Protein AF-A0A974A6P2-F1 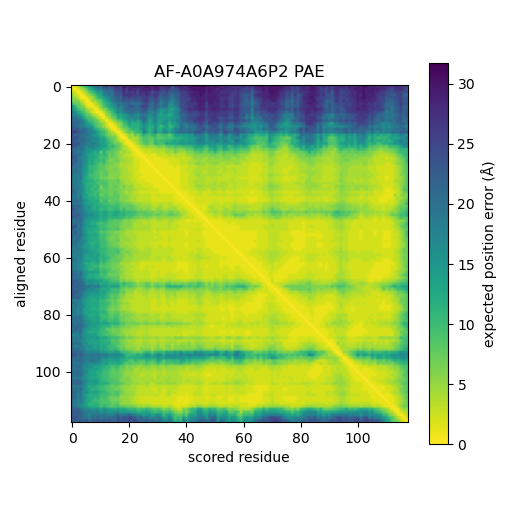(afdb_monomer)

Structure (mmCIF, N/CA/C/O backbone):
data_AF-A0A974A6P2-F1
#
_entry.id   AF-A0A974A6P2-F1
#
loop_
_atom_site.group_PDB
_atom_site.id
_atom_site.type_symbol
_atom_site.label_atom_id
_atom_site.label_alt_id
_atom_site.label_comp_id
_atom_site.label_asym_id
_atom_site.label_entity_id
_atom_site.label_seq_id
_atom_site.pdbx_PDB_ins_code
_atom_site.Cartn_x
_atom_site.Cartn_y
_atom_site.Cartn_z
_atom_site.occupancy
_atom_site.B_iso_or_equiv
_atom_site.auth_seq_id
_atom_site.auth_comp_id
_atom_site.auth_asym_id
_atom_site.auth_atom_id
_atom_site.pdbx_PDB_model_num
ATOM 1 N N . MET A 1 1 ? 6.371 -12.890 20.158 1.00 32.84 1 MET A N 1
ATOM 2 C CA . MET A 1 1 ? 7.369 -12.377 19.198 1.00 32.84 1 MET A CA 1
ATOM 3 C C . MET A 1 1 ? 7.516 -13.430 18.111 1.00 32.84 1 MET A C 1
ATOM 5 O O . MET A 1 1 ? 8.067 -14.483 18.394 1.00 32.84 1 MET A O 1
ATOM 9 N N . VAL A 1 2 ? 6.900 -13.234 16.942 1.00 32.28 2 VAL A N 1
ATOM 10 C CA . VAL A 1 2 ? 6.946 -14.220 15.846 1.00 32.28 2 VAL A CA 1
ATOM 11 C C . VAL A 1 2 ? 8.052 -13.781 14.894 1.00 32.28 2 VAL A C 1
ATOM 13 O O . VAL A 1 2 ? 8.004 -12.672 14.367 1.00 32.28 2 VAL A O 1
ATOM 16 N N . SER A 1 3 ? 9.091 -14.599 14.749 1.00 33.00 3 SER A N 1
ATOM 17 C CA . SER A 1 3 ? 10.210 -14.342 13.848 1.00 33.00 3 SER A CA 1
ATOM 18 C C . SER A 1 3 ? 9.758 -14.550 12.403 1.00 33.00 3 SER A C 1
ATOM 20 O O . SER A 1 3 ? 9.477 -15.667 11.974 1.00 33.00 3 SER A O 1
ATOM 22 N N . TYR A 1 4 ? 9.687 -13.465 11.634 1.00 40.84 4 TYR A N 1
ATOM 23 C CA . TYR A 1 4 ? 9.558 -13.553 10.184 1.00 40.84 4 TYR A CA 1
ATOM 24 C C . TYR A 1 4 ? 10.897 -14.045 9.615 1.00 40.84 4 TYR A C 1
ATOM 26 O O . TYR A 1 4 ? 11.882 -13.309 9.582 1.00 40.84 4 TYR A O 1
ATOM 34 N N . TYR A 1 5 ? 10.961 -15.318 9.227 1.00 38.31 5 TYR A N 1
ATOM 35 C CA . TYR A 1 5 ? 12.115 -15.891 8.537 1.00 38.31 5 TYR A CA 1
ATOM 36 C C . TYR A 1 5 ? 12.077 -15.454 7.066 1.00 38.31 5 TYR A C 1
ATOM 38 O O . TYR A 1 5 ? 11.331 -16.006 6.260 1.00 38.31 5 TYR A O 1
ATOM 46 N N . PHE A 1 6 ? 12.892 -14.464 6.700 1.00 47.59 6 PHE A N 1
ATOM 47 C CA . PHE A 1 6 ? 13.141 -14.124 5.300 1.00 47.59 6 PHE A CA 1
ATOM 48 C C . PHE A 1 6 ? 14.062 -15.190 4.687 1.00 47.59 6 PHE A C 1
ATOM 50 O O . PHE A 1 6 ? 15.265 -15.206 4.948 1.00 47.59 6 PHE A O 1
ATOM 57 N N . ARG A 1 7 ? 13.511 -16.113 3.889 1.00 41.84 7 ARG A N 1
ATOM 58 C CA . ARG A 1 7 ? 14.314 -16.948 2.984 1.00 41.84 7 ARG A CA 1
ATOM 59 C C . ARG A 1 7 ? 14.399 -16.231 1.636 1.00 41.84 7 ARG A C 1
ATOM 61 O O . A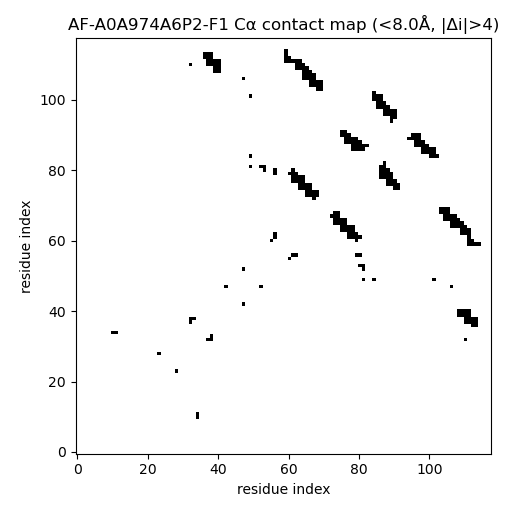RG A 1 7 ? 13.359 -16.088 0.996 1.00 41.84 7 ARG A O 1
ATOM 68 N N . PRO A 1 8 ? 15.585 -15.785 1.185 1.00 46.03 8 PRO A N 1
ATOM 69 C CA . PRO A 1 8 ? 15.739 -15.285 -0.172 1.00 46.03 8 PRO A CA 1
ATOM 70 C C . PRO A 1 8 ? 15.475 -16.443 -1.143 1.00 46.03 8 PRO A C 1
ATOM 72 O O . PRO A 1 8 ? 16.316 -17.319 -1.331 1.00 46.03 8 PRO A O 1
ATOM 75 N N . GLY A 1 9 ? 14.271 -16.481 -1.715 1.00 48.12 9 GLY A N 1
ATOM 76 C CA . GLY A 1 9 ? 14.006 -17.255 -2.924 1.00 48.12 9 GLY A CA 1
ATOM 77 C C . GLY A 1 9 ? 14.783 -16.664 -4.107 1.00 48.12 9 GLY A C 1
ATOM 78 O O . GLY A 1 9 ? 15.376 -15.588 -3.971 1.00 48.12 9 GLY A O 1
ATOM 79 N N . PRO A 1 10 ? 14.805 -17.329 -5.273 1.00 46.09 10 PRO A N 1
ATOM 80 C CA . PRO A 1 10 ? 15.412 -16.763 -6.468 1.00 46.09 10 PRO A CA 1
ATOM 81 C C . PRO A 1 10 ? 14.656 -15.483 -6.837 1.00 46.09 10 PRO A C 1
ATOM 83 O O . PRO A 1 10 ? 13.593 -15.531 -7.448 1.00 46.09 10 PRO A O 1
ATOM 86 N N . ARG A 1 11 ? 15.191 -14.323 -6.441 1.00 54.81 11 ARG A N 1
ATOM 87 C CA . ARG A 1 11 ? 14.772 -13.045 -7.011 1.00 54.81 11 ARG A CA 1
ATOM 88 C C . ARG A 1 11 ? 15.150 -13.139 -8.481 1.00 54.81 11 ARG A C 1
ATOM 90 O O . ARG A 1 11 ? 16.342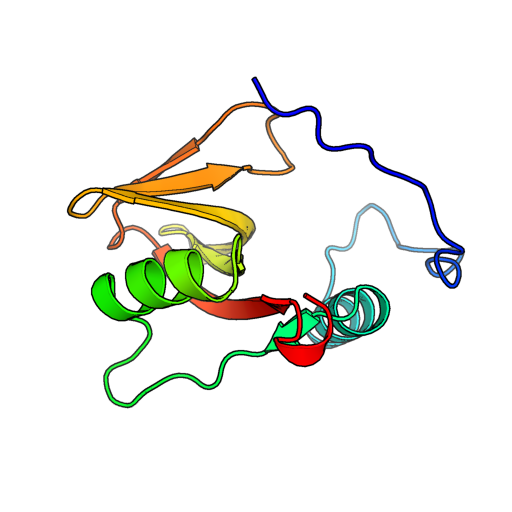 -13.164 -8.784 1.00 54.81 11 ARG A O 1
ATOM 97 N N . LEU A 1 12 ? 14.162 -13.281 -9.368 1.00 51.38 12 LEU A N 1
ATOM 98 C CA . LEU A 1 12 ? 14.358 -13.090 -10.806 1.00 51.38 12 LEU A CA 1
ATOM 99 C C . LEU A 1 12 ? 15.045 -11.731 -10.934 1.00 51.38 12 LEU A C 1
ATOM 101 O O . LEU A 1 12 ? 14.451 -10.719 -10.571 1.00 51.38 12 LEU A O 1
ATOM 105 N N . GLY A 1 13 ? 16.347 -11.762 -11.234 1.00 49.31 13 GLY A N 1
ATOM 106 C CA . GLY A 1 13 ? 17.280 -10.698 -10.877 1.00 49.31 13 GLY A CA 1
ATOM 107 C C . GLY A 1 13 ? 16.741 -9.321 -11.237 1.00 49.31 13 GLY A C 1
ATOM 108 O O . GLY A 1 13 ? 16.288 -9.107 -12.361 1.00 49.31 13 GLY A O 1
ATOM 109 N N . LEU A 1 14 ? 16.782 -8.393 -10.276 1.00 55.41 14 LEU A N 1
ATOM 110 C CA . LEU A 1 14 ? 16.518 -6.986 -10.558 1.00 55.41 14 LEU A CA 1
ATOM 111 C C . LEU A 1 14 ? 17.423 -6.561 -11.731 1.00 55.41 14 LEU A C 1
ATOM 113 O O . LEU A 1 14 ? 18.600 -6.937 -11.725 1.00 55.41 14 LEU A O 1
ATOM 117 N N . PRO A 1 15 ? 16.909 -5.822 -12.733 1.00 57.69 15 PRO A N 1
ATOM 118 C CA . PRO A 1 15 ? 17.706 -5.351 -13.860 1.00 57.69 15 PRO A CA 1
ATOM 119 C C . PRO A 1 15 ? 19.044 -4.752 -13.407 1.00 57.69 15 PRO A C 1
ATOM 121 O O . PRO A 1 15 ? 19.095 -3.980 -12.452 1.00 57.69 15 PRO A O 1
ATOM 124 N N . THR A 1 16 ? 20.129 -5.105 -14.101 1.00 57.56 16 THR A N 1
ATOM 125 C CA . THR A 1 16 ? 21.521 -4.818 -13.703 1.00 57.56 16 THR A CA 1
ATOM 126 C C . THR A 1 16 ? 21.850 -3.323 -13.583 1.00 57.56 16 THR A C 1
ATOM 128 O O . THR A 1 16 ? 22.860 -2.968 -12.984 1.00 57.56 16 THR A O 1
ATOM 131 N N . LEU A 1 17 ? 21.020 -2.436 -14.138 1.00 57.72 17 LEU A N 1
ATOM 132 C CA . LEU A 1 17 ? 21.241 -0.990 -14.155 1.00 57.72 17 LEU A CA 1
ATOM 133 C C . LEU A 1 17 ? 19.931 -0.240 -13.893 1.00 57.72 17 LEU A C 1
ATOM 135 O O . LEU A 1 17 ? 19.272 0.237 -14.813 1.00 57.72 17 LEU A O 1
ATOM 139 N N . TRP A 1 18 ? 19.577 -0.099 -12.618 1.00 63.25 18 TRP A N 1
ATOM 140 C CA . TRP A 1 18 ? 18.712 0.999 -12.193 1.00 63.25 18 TRP A CA 1
ATOM 141 C C . TRP A 1 18 ? 19.567 2.263 -12.103 1.00 63.25 18 TRP A C 1
ATOM 143 O O . TRP A 1 18 ? 20.642 2.252 -11.499 1.00 63.25 18 TRP A O 1
ATOM 153 N N . ARG A 1 19 ? 19.126 3.361 -12.722 1.00 64.31 19 ARG A N 1
ATOM 154 C CA . ARG A 1 19 ? 19.772 4.664 -12.520 1.00 64.31 19 ARG A CA 1
ATOM 155 C C . ARG A 1 19 ? 19.448 5.115 -11.100 1.00 64.31 19 ARG A C 1
ATOM 157 O O . ARG A 1 19 ? 18.311 5.479 -10.847 1.00 64.31 19 ARG A O 1
ATOM 164 N N . ALA A 1 20 ? 20.431 5.098 -10.202 1.00 66.31 20 ALA A N 1
ATOM 165 C CA . ALA A 1 20 ? 20.238 5.443 -8.789 1.00 66.31 20 ALA A CA 1
ATOM 166 C C . ALA A 1 20 ? 19.586 6.825 -8.576 1.00 66.31 20 ALA A C 1
ATOM 168 O O . ALA A 1 20 ? 18.836 7.006 -7.623 1.00 66.31 20 ALA A O 1
ATOM 169 N N . ASP A 1 21 ? 19.823 7.765 -9.497 1.00 72.31 21 ASP A N 1
ATOM 170 C CA . ASP A 1 21 ? 19.307 9.139 -9.420 1.00 72.31 21 ASP A CA 1
ATOM 171 C C . ASP A 1 21 ? 17.950 9.337 -10.117 1.00 72.31 21 ASP A C 1
ATOM 173 O O . ASP A 1 21 ? 17.402 10.438 -10.111 1.00 72.31 21 ASP A O 1
ATOM 177 N N . ALA A 1 22 ? 17.413 8.300 -10.764 1.00 70.00 22 ALA A N 1
ATOM 178 C CA . ALA A 1 22 ? 16.087 8.331 -11.363 1.00 70.00 22 ALA A CA 1
ATOM 179 C C . ALA A 1 22 ? 15.177 7.413 -10.545 1.00 70.00 22 ALA A C 1
ATOM 181 O O . ALA A 1 22 ? 15.403 6.206 -10.480 1.00 70.00 22 ALA A O 1
ATOM 182 N N . GLY A 1 23 ? 14.154 7.989 -9.909 1.00 74.19 23 GLY A N 1
ATOM 183 C CA . GLY A 1 23 ? 13.116 7.200 -9.249 1.00 74.19 23 GLY A CA 1
ATOM 184 C C . GLY A 1 23 ? 12.470 6.193 -10.208 1.00 74.19 23 GLY A C 1
ATOM 185 O O . GLY A 1 23 ? 12.618 6.280 -11.428 1.00 74.19 23 GLY A O 1
ATOM 186 N N . LEU A 1 24 ? 11.735 5.233 -9.652 1.00 80.62 24 LEU A N 1
ATOM 187 C CA . LEU A 1 24 ? 10.979 4.280 -10.459 1.00 80.62 24 LEU A CA 1
ATOM 188 C C . LEU A 1 24 ? 9.798 4.992 -11.121 1.00 80.62 24 LEU A C 1
ATOM 190 O O . LEU A 1 24 ? 9.010 5.654 -10.442 1.00 80.62 24 LEU A O 1
ATOM 194 N N . ASP A 1 25 ? 9.657 4.836 -12.435 1.00 84.00 25 ASP A N 1
ATOM 195 C CA . ASP A 1 25 ? 8.397 5.164 -13.092 1.00 84.00 25 ASP A CA 1
ATOM 196 C C . ASP A 1 25 ? 7.305 4.141 -12.730 1.00 84.00 25 ASP A C 1
ATOM 198 O O . ASP A 1 25 ? 7.551 3.107 -12.096 1.00 84.00 25 ASP A O 1
ATOM 202 N N . ARG A 1 26 ? 6.066 4.451 -13.122 1.00 83.44 26 ARG A N 1
ATOM 203 C CA . ARG A 1 26 ? 4.898 3.620 -12.820 1.00 83.44 26 ARG A CA 1
ATOM 204 C C . ARG A 1 26 ? 5.023 2.209 -13.407 1.00 83.44 26 ARG A C 1
ATOM 206 O O . ARG A 1 26 ? 4.671 1.250 -12.726 1.00 83.44 26 ARG A O 1
ATOM 213 N N . ASP A 1 27 ? 5.523 2.065 -14.630 1.00 85.69 27 ASP A N 1
ATOM 214 C CA . ASP A 1 27 ? 5.601 0.765 -15.307 1.00 85.69 27 ASP A CA 1
ATOM 215 C C . ASP A 1 27 ? 6.650 -0.134 -14.644 1.00 85.69 27 ASP A C 1
ATOM 217 O O . ASP A 1 27 ? 6.410 -1.316 -14.390 1.00 85.69 27 ASP A O 1
ATOM 221 N N . CYS A 1 28 ? 7.789 0.449 -14.276 1.00 83.38 28 CYS A N 1
ATOM 222 C CA . CYS A 1 28 ? 8.847 -0.206 -13.525 1.00 83.38 28 CYS A CA 1
ATOM 223 C C . CYS A 1 28 ? 8.384 -0.608 -12.117 1.00 83.38 28 CYS A C 1
ATOM 225 O O . CYS A 1 28 ? 8.724 -1.696 -11.648 1.00 83.38 28 CYS A O 1
ATOM 227 N N . PHE A 1 29 ? 7.587 0.235 -11.453 1.00 85.50 29 PHE A N 1
ATOM 228 C CA . PHE A 1 29 ? 6.981 -0.086 -10.160 1.00 85.50 29 PHE A CA 1
ATOM 229 C C . PHE A 1 29 ? 6.016 -1.279 -10.260 1.00 85.50 29 PHE A C 1
ATOM 231 O O . PHE A 1 29 ? 6.123 -2.218 -9.469 1.00 85.50 29 PHE A O 1
ATOM 238 N N . HIS A 1 30 ? 5.143 -1.304 -11.274 1.00 87.06 30 HIS A N 1
ATOM 239 C CA . HIS A 1 30 ? 4.251 -2.444 -11.536 1.00 87.06 30 HIS A CA 1
ATOM 240 C C . HIS A 1 30 ? 5.018 -3.720 -11.866 1.00 87.06 30 HIS A C 1
ATOM 242 O O . HIS A 1 30 ? 4.687 -4.794 -11.362 1.00 87.06 30 HIS A O 1
ATOM 248 N N . TYR A 1 31 ? 6.067 -3.612 -12.679 1.00 84.81 31 TYR A N 1
ATOM 249 C CA . TYR A 1 31 ? 6.920 -4.743 -13.020 1.00 84.81 31 TYR A CA 1
ATOM 250 C C . TYR A 1 31 ? 7.587 -5.339 -11.773 1.00 84.81 31 TYR A C 1
ATOM 252 O O . TYR A 1 31 ? 7.490 -6.547 -11.550 1.00 84.81 31 TYR A O 1
ATOM 260 N N . LEU A 1 32 ? 8.172 -4.501 -10.908 1.00 84.88 32 LEU A N 1
ATOM 261 C CA . LEU A 1 32 ? 8.748 -4.921 -9.627 1.00 84.88 32 LEU A CA 1
ATOM 262 C C . LEU A 1 32 ? 7.706 -5.628 -8.751 1.00 84.88 32 LEU A C 1
ATOM 264 O O . LEU A 1 32 ? 7.955 -6.720 -8.242 1.00 84.88 32 LEU A O 1
ATOM 268 N N . ALA A 1 33 ? 6.528 -5.025 -8.604 1.00 87.25 33 ALA A N 1
ATOM 269 C CA . ALA A 1 33 ? 5.446 -5.592 -7.817 1.00 87.25 33 ALA A CA 1
ATOM 270 C C . ALA A 1 33 ? 5.008 -6.969 -8.342 1.00 87.25 33 ALA A C 1
ATOM 272 O O . ALA A 1 33 ? 4.805 -7.888 -7.551 1.00 87.25 33 ALA A O 1
ATOM 273 N N . SER A 1 34 ? 4.943 -7.144 -9.666 1.00 85.75 34 SER A N 1
ATOM 274 C CA . SER A 1 34 ? 4.596 -8.425 -10.288 1.00 85.75 34 SER A CA 1
ATOM 275 C C . SER A 1 34 ? 5.639 -9.520 -10.031 1.00 85.75 34 SER A C 1
ATOM 277 O O . SER A 1 34 ? 5.264 -10.658 -9.747 1.00 85.75 34 SER A O 1
ATOM 279 N N . ILE A 1 35 ? 6.937 -9.182 -10.043 1.00 83.75 35 ILE A N 1
ATOM 280 C CA . ILE A 1 35 ? 8.024 -10.113 -9.688 1.00 83.75 35 ILE A CA 1
ATOM 281 C C . ILE A 1 35 ? 7.884 -10.557 -8.230 1.00 83.75 35 ILE A C 1
ATOM 283 O O . ILE A 1 35 ? 8.098 -11.724 -7.907 1.00 83.75 35 ILE A O 1
ATOM 287 N N . GLU A 1 36 ? 7.481 -9.637 -7.356 1.00 82.19 36 GLU A N 1
ATOM 288 C CA . GLU A 1 36 ? 7.212 -9.917 -5.947 1.00 82.19 36 GLU A CA 1
ATOM 289 C C . GLU A 1 36 ? 5.836 -10.575 -5.721 1.00 82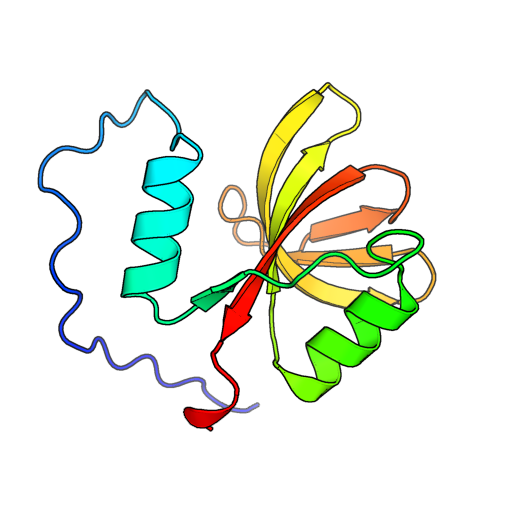.19 36 GLU A C 1
ATOM 291 O O . GLU A 1 36 ? 5.439 -10.789 -4.576 1.00 82.19 36 GLU A O 1
ATOM 296 N N . GLY A 1 37 ? 5.090 -10.933 -6.773 1.00 86.62 37 GLY A N 1
ATOM 297 C CA . GLY A 1 37 ? 3.779 -11.584 -6.664 1.00 86.62 37 GLY A CA 1
ATOM 298 C C . GLY A 1 37 ? 2.712 -10.710 -5.996 1.00 86.62 37 GLY A C 1
ATOM 299 O O . GLY A 1 37 ? 1.819 -11.225 -5.315 1.00 86.62 37 GLY A O 1
ATOM 300 N N . LEU A 1 38 ? 2.844 -9.390 -6.118 1.00 90.25 38 LEU A N 1
ATOM 301 C CA . LEU A 1 38 ? 1.862 -8.427 -5.645 1.00 90.25 38 LEU A CA 1
ATOM 302 C C . LEU A 1 38 ? 0.843 -8.122 -6.744 1.00 90.25 38 LEU A C 1
ATOM 304 O O . LEU A 1 38 ? 1.166 -8.008 -7.924 1.00 90.25 38 LEU A O 1
ATOM 308 N N . GLU A 1 39 ? -0.399 -7.942 -6.323 1.00 91.75 39 GLU A N 1
ATOM 309 C CA . GLU A 1 39 ? -1.533 -7.595 -7.160 1.00 91.75 39 GLU A CA 1
ATOM 310 C C . GLU A 1 39 ? -2.012 -6.196 -6.826 1.00 91.75 39 GLU A C 1
ATOM 312 O O . GLU A 1 39 ? -2.177 -5.840 -5.655 1.00 91.75 39 GLU A O 1
ATOM 317 N N . ARG A 1 40 ? -2.307 -5.421 -7.865 1.00 93.12 40 ARG A N 1
ATOM 318 C CA . ARG A 1 40 ? -2.938 -4.116 -7.716 1.00 93.12 40 ARG A CA 1
ATOM 319 C C . ARG A 1 40 ? -4.378 -4.272 -7.222 1.00 93.12 40 ARG A C 1
ATOM 321 O O . ARG A 1 40 ? -5.168 -5.015 -7.802 1.00 93.12 40 ARG A O 1
ATOM 328 N N . LEU A 1 41 ? -4.740 -3.518 -6.190 1.00 93.06 41 LEU A N 1
ATOM 329 C CA . LEU A 1 41 ? -6.119 -3.381 -5.743 1.00 93.06 41 LEU A CA 1
ATOM 330 C C . LEU A 1 41 ? -6.899 -2.492 -6.709 1.00 93.06 41 LEU A C 1
ATOM 332 O O . LEU A 1 41 ? -6.474 -1.389 -7.058 1.00 93.06 41 LEU A O 1
ATOM 336 N N . VAL A 1 42 ? -8.076 -2.967 -7.105 1.00 91.44 42 VAL A N 1
ATOM 337 C CA . VAL A 1 42 ? -9.043 -2.153 -7.838 1.00 91.44 42 VAL A CA 1
ATOM 338 C C . VAL A 1 42 ? -9.629 -1.134 -6.870 1.00 91.44 42 VAL A C 1
ATOM 340 O O . VAL A 1 42 ? -10.092 -1.496 -5.787 1.00 91.44 42 VAL A O 1
ATOM 343 N N . GLN A 1 43 ? -9.602 0.138 -7.259 1.00 89.62 43 GLN A N 1
ATOM 344 C CA . GLN A 1 43 ? -10.172 1.201 -6.446 1.00 89.62 43 GLN A CA 1
ATOM 345 C C . GLN A 1 43 ? -11.697 1.024 -6.359 1.00 89.62 43 GLN A C 1
ATOM 347 O O . GLN A 1 43 ? -12.357 0.951 -7.401 1.00 89.62 43 GLN A O 1
ATOM 352 N N . PRO A 1 44 ? -12.272 0.927 -5.148 1.00 89.38 44 PRO A N 1
ATOM 353 C CA . PRO A 1 44 ? -13.710 0.787 -4.990 1.00 89.38 44 PRO A CA 1
ATOM 354 C C . PRO A 1 44 ? -14.424 2.111 -5.290 1.00 89.38 44 PRO A C 1
ATOM 356 O O . PRO A 1 44 ? -13.829 3.192 -5.292 1.00 89.38 44 PRO A O 1
ATOM 359 N N . TYR A 1 45 ? -15.734 2.025 -5.521 1.00 85.56 45 TYR A N 1
ATOM 360 C CA . TYR A 1 45 ? -16.581 3.206 -5.664 1.00 85.56 45 TYR A CA 1
ATOM 361 C C . TYR A 1 45 ? -16.524 4.045 -4.377 1.00 85.56 45 TYR A C 1
ATOM 363 O O . TYR A 1 45 ? -16.829 3.541 -3.299 1.00 85.56 45 TYR A O 1
ATOM 371 N N . GLY A 1 46 ? -16.108 5.310 -4.490 1.00 85.00 46 GLY A N 1
ATOM 372 C CA . GLY A 1 46 ? -15.850 6.191 -3.342 1.00 85.00 46 GLY A CA 1
ATOM 373 C C . GLY A 1 46 ? -14.382 6.274 -2.905 1.00 85.00 46 GLY A C 1
ATOM 374 O O . GLY A 1 46 ? -14.079 7.003 -1.964 1.00 85.00 46 GLY A O 1
ATOM 375 N N . GLY A 1 47 ? -13.469 5.588 -3.601 1.00 90.06 47 GLY A N 1
ATOM 376 C CA . GLY A 1 47 ? -12.032 5.655 -3.335 1.00 90.06 47 GLY A CA 1
ATOM 377 C C . GLY A 1 47 ? -11.576 4.728 -2.209 1.00 90.06 47 GLY A C 1
ATOM 378 O O . GLY A 1 47 ? -12.363 4.014 -1.590 1.00 90.06 47 GLY A O 1
ATOM 379 N N . PHE A 1 48 ? -10.272 4.715 -1.943 1.00 94.31 48 PHE A N 1
ATOM 380 C CA . PHE A 1 48 ? -9.701 3.904 -0.870 1.00 94.31 48 PHE A CA 1
ATOM 381 C C . PHE A 1 48 ? -10.021 4.520 0.492 1.00 94.31 48 PHE A C 1
ATOM 383 O O . PHE A 1 48 ? -9.323 5.413 0.954 1.00 94.31 48 PHE A O 1
ATOM 390 N N . THR A 1 49 ? -11.090 4.053 1.133 1.00 94.75 49 THR A N 1
ATOM 391 C CA . THR A 1 49 ? -11.486 4.519 2.466 1.00 94.75 49 THR A CA 1
ATOM 392 C C . THR A 1 49 ? -10.651 3.863 3.565 1.00 94.75 49 THR A C 1
ATOM 394 O O . THR A 1 49 ? -10.068 2.795 3.379 1.00 94.75 49 THR A O 1
ATOM 397 N N . ARG A 1 50 ? -10.640 4.463 4.758 1.00 94.81 50 ARG A N 1
ATOM 398 C CA . ARG A 1 50 ? -9.989 3.879 5.945 1.00 94.81 50 ARG A CA 1
ATOM 399 C C . ARG A 1 50 ? -10.494 2.475 6.265 1.00 94.81 50 ARG A C 1
ATOM 401 O O . ARG A 1 50 ? -9.689 1.594 6.542 1.00 94.81 50 ARG A O 1
ATOM 408 N N . ASP A 1 51 ? -11.805 2.265 6.178 1.00 93.94 51 ASP A N 1
ATOM 409 C CA . ASP A 1 51 ? -12.418 0.964 6.455 1.00 93.94 51 ASP A CA 1
ATOM 410 C C . ASP A 1 51 ? -11.984 -0.078 5.419 1.00 93.94 51 ASP A C 1
ATOM 412 O O . ASP A 1 51 ? -11.644 -1.204 5.779 1.00 93.94 51 ASP A O 1
ATOM 416 N N . PHE A 1 52 ? -11.889 0.319 4.144 1.00 94.69 52 PHE A N 1
ATOM 417 C CA . PHE A 1 52 ? -11.355 -0.538 3.087 1.00 94.69 52 PHE A CA 1
ATOM 418 C C . PHE A 1 52 ? -9.892 -0.919 3.350 1.00 94.69 52 PHE A C 1
ATOM 420 O O . PHE A 1 52 ? -9.518 -2.083 3.196 1.00 94.69 52 PHE A O 1
ATOM 427 N N . LEU A 1 53 ? -9.059 0.040 3.765 1.00 95.56 53 LEU A N 1
ATOM 428 C CA . LEU A 1 53 ? -7.661 -0.221 4.112 1.00 95.56 53 LEU A CA 1
ATOM 429 C C . LEU A 1 53 ? -7.548 -1.160 5.314 1.00 95.56 53 LEU A C 1
ATOM 431 O O . LEU A 1 53 ? -6.787 -2.122 5.259 1.00 95.56 53 LEU A O 1
ATOM 435 N N . ALA A 1 54 ? -8.321 -0.916 6.373 1.00 95.31 54 ALA A N 1
ATOM 436 C CA . ALA A 1 54 ? -8.332 -1.754 7.567 1.00 95.31 54 ALA A CA 1
ATOM 437 C C . ALA A 1 54 ? -8.755 -3.193 7.235 1.00 95.31 54 ALA A C 1
ATOM 439 O O . ALA A 1 54 ? -8.071 -4.144 7.616 1.00 95.31 54 ALA A O 1
ATOM 440 N N . GLU A 1 55 ? -9.832 -3.367 6.466 1.00 94.25 55 GLU A N 1
ATOM 441 C CA . GLU A 1 55 ? -10.281 -4.687 6.023 1.00 94.25 55 GLU A CA 1
ATOM 442 C C . GLU A 1 55 ? -9.237 -5.376 5.133 1.00 94.25 55 GLU A C 1
ATOM 444 O O . GLU A 1 55 ? -8.970 -6.571 5.287 1.00 94.25 55 GLU A O 1
ATOM 449 N N . THR A 1 56 ? -8.606 -4.626 4.231 1.00 94.06 56 THR A N 1
ATOM 450 C CA . THR A 1 56 ? -7.553 -5.150 3.358 1.00 94.06 56 THR A CA 1
ATOM 451 C C . THR A 1 56 ? -6.347 -5.615 4.167 1.00 94.06 56 THR A C 1
ATOM 453 O O . THR A 1 56 ? -5.883 -6.732 3.949 1.00 94.06 56 THR A O 1
ATOM 456 N N . LEU A 1 57 ? -5.877 -4.820 5.132 1.00 93.75 57 LEU A N 1
ATOM 457 C CA . LEU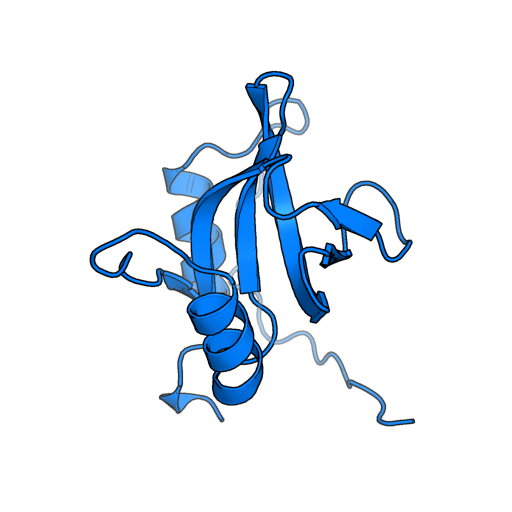 A 1 57 ? -4.760 -5.182 6.009 1.00 93.75 57 LEU A CA 1
ATOM 458 C C . LEU A 1 57 ? -5.064 -6.444 6.821 1.00 93.75 57 LEU A C 1
ATOM 460 O O . LEU A 1 57 ? -4.212 -7.322 6.938 1.00 93.75 57 LEU A O 1
ATOM 464 N N . LEU A 1 58 ? -6.294 -6.572 7.328 1.00 92.56 58 LEU A N 1
ATOM 465 C CA . LEU A 1 58 ? -6.732 -7.754 8.073 1.00 92.56 58 LEU A CA 1
ATOM 466 C C . LEU A 1 58 ? -6.781 -9.015 7.202 1.00 92.56 58 LEU A C 1
ATOM 468 O O . LEU A 1 58 ? -6.440 -10.099 7.669 1.00 92.56 58 LEU A O 1
ATOM 472 N N . ARG A 1 59 ? -7.231 -8.894 5.948 1.00 90.94 59 ARG A N 1
ATOM 473 C CA . ARG A 1 59 ? -7.463 -10.049 5.064 1.00 90.94 59 ARG A CA 1
ATOM 474 C C . ARG A 1 59 ? -6.265 -10.429 4.200 1.00 90.94 59 ARG A C 1
ATOM 476 O O . ARG A 1 59 ? -6.154 -11.593 3.826 1.00 90.94 59 ARG A O 1
ATOM 483 N N . ARG A 1 60 ? -5.441 -9.459 3.802 1.00 90.62 60 ARG A N 1
ATOM 484 C CA . ARG A 1 60 ? -4.369 -9.626 2.802 1.00 90.62 60 ARG A CA 1
ATOM 485 C C . ARG A 1 60 ? -2.987 -9.213 3.320 1.00 90.62 60 ARG A C 1
ATOM 487 O O . ARG A 1 60 ? -2.004 -9.420 2.615 1.00 90.62 60 ARG A O 1
ATOM 494 N N . GLY A 1 61 ? -2.898 -8.701 4.549 1.00 91.44 61 GLY A N 1
ATOM 495 C CA . GLY A 1 61 ? -1.641 -8.280 5.162 1.00 91.44 61 GLY A CA 1
ATOM 496 C C . GLY A 1 61 ? -1.172 -6.897 4.691 1.00 91.44 61 GLY A C 1
ATOM 497 O O . GLY A 1 61 ? -1.977 -6.123 4.172 1.00 91.44 61 GLY A O 1
ATOM 498 N N . PRO A 1 62 ? 0.117 -6.564 4.894 1.00 93.94 62 PRO A N 1
ATOM 499 C CA . PRO A 1 62 ? 0.678 -5.255 4.559 1.00 93.94 62 PRO A CA 1
ATOM 500 C C . PRO A 1 62 ? 0.468 -4.857 3.094 1.00 93.94 62 PRO A C 1
ATOM 502 O O . PRO A 1 62 ? 0.519 -5.697 2.195 1.00 93.94 62 PRO A O 1
ATOM 505 N N . ILE A 1 63 ? 0.278 -3.558 2.861 1.00 95.50 63 ILE A N 1
ATOM 506 C CA . ILE A 1 63 ? -0.020 -2.991 1.542 1.00 95.50 63 ILE A CA 1
ATOM 507 C C . ILE A 1 63 ? 1.183 -2.169 1.073 1.00 95.50 63 ILE A C 1
ATOM 509 O O . ILE A 1 63 ? 1.638 -1.276 1.784 1.00 95.50 63 ILE A O 1
ATOM 513 N N . TRP A 1 64 ? 1.679 -2.423 -0.135 1.00 94.69 64 TRP A N 1
ATOM 514 C CA . TRP A 1 64 ? 2.554 -1.483 -0.836 1.00 94.69 64 TRP A CA 1
ATOM 515 C C . TRP A 1 64 ? 1.716 -0.337 -1.380 1.00 94.69 64 TRP A C 1
ATOM 517 O O . TRP A 1 64 ? 0.880 -0.540 -2.258 1.00 94.69 64 TRP A O 1
ATOM 527 N N . ALA A 1 65 ? 1.921 0.852 -0.831 1.00 94.25 65 ALA A N 1
ATOM 528 C CA . ALA A 1 65 ? 1.153 2.035 -1.163 1.00 94.25 65 ALA A CA 1
ATOM 529 C C . ALA A 1 65 ? 2.043 3.033 -1.901 1.00 94.25 65 ALA A C 1
ATOM 531 O O . ALA A 1 65 ? 2.992 3.566 -1.326 1.00 94.25 65 ALA A O 1
ATOM 532 N N . ALA A 1 66 ? 1.717 3.293 -3.165 1.00 93.69 66 ALA A N 1
ATOM 533 C CA . ALA A 1 66 ? 2.166 4.489 -3.857 1.00 93.69 66 ALA A CA 1
ATOM 534 C C . ALA A 1 66 ? 1.243 5.642 -3.460 1.00 93.69 66 ALA A C 1
ATOM 536 O O . ALA A 1 66 ? 0.016 5.531 -3.567 1.00 93.69 66 ALA A O 1
ATOM 537 N N . VAL A 1 67 ? 1.836 6.725 -2.970 1.00 92.81 67 VAL A N 1
ATOM 538 C CA . VAL A 1 67 ? 1.118 7.866 -2.408 1.00 92.81 67 VAL A CA 1
ATOM 539 C C . VAL A 1 67 ? 1.679 9.190 -2.905 1.00 92.81 67 VAL A C 1
ATOM 541 O O . VAL A 1 67 ? 2.857 9.304 -3.258 1.00 92.81 67 VAL A O 1
ATOM 544 N N . THR A 1 68 ? 0.833 10.213 -2.858 1.00 92.69 68 THR A N 1
ATOM 545 C CA . THR A 1 68 ? 1.236 11.615 -2.982 1.00 92.69 68 THR A CA 1
ATOM 546 C C . THR A 1 68 ? 1.115 12.282 -1.629 1.00 92.69 68 THR A C 1
ATOM 548 O O . THR A 1 68 ? 0.047 12.261 -1.030 1.00 92.69 68 THR A O 1
ATOM 551 N N . LEU A 1 69 ? 2.198 12.875 -1.142 1.00 88.94 69 LEU A N 1
ATOM 552 C CA . LEU A 1 69 ? 2.188 13.658 0.093 1.00 88.94 69 LEU A CA 1
ATOM 553 C C . LEU A 1 69 ? 1.646 15.071 -0.173 1.00 88.94 69 LEU A C 1
ATOM 555 O O . LEU A 1 69 ? 1.703 15.542 -1.308 1.00 88.94 69 LEU A O 1
ATOM 559 N N . ALA A 1 70 ? 1.213 15.792 0.867 1.00 82.69 70 ALA A N 1
ATOM 560 C CA . ALA A 1 70 ? 0.651 17.150 0.762 1.00 82.69 70 ALA A CA 1
ATOM 561 C C . ALA A 1 70 ? 1.492 18.169 -0.052 1.00 82.69 70 ALA A C 1
ATOM 563 O O . ALA A 1 70 ? 0.951 19.126 -0.598 1.00 82.69 70 ALA A O 1
ATOM 564 N N . ALA A 1 71 ? 2.810 17.965 -0.182 1.00 83.31 71 ALA A N 1
ATOM 565 C CA . ALA A 1 71 ? 3.703 18.792 -1.005 1.00 83.31 71 ALA A CA 1
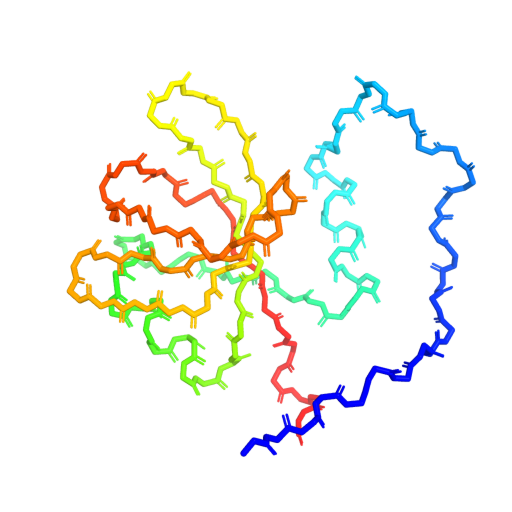ATOM 566 C C . ALA A 1 71 ? 3.780 18.373 -2.494 1.00 83.31 71 ALA A C 1
ATOM 568 O O . ALA A 1 71 ? 4.629 18.871 -3.232 1.00 83.31 71 ALA A O 1
ATOM 569 N N . GLY A 1 72 ? 2.954 17.420 -2.937 1.00 86.81 72 GLY A N 1
ATOM 570 C CA . GLY A 1 72 ? 2.989 16.839 -4.285 1.00 86.81 72 GLY A CA 1
ATOM 571 C C . GLY A 1 72 ? 4.103 15.807 -4.503 1.00 86.81 72 GLY A C 1
ATOM 572 O O . GLY A 1 72 ? 4.243 15.269 -5.602 1.00 86.81 72 GLY A O 1
ATOM 573 N N . ALA A 1 73 ? 4.903 15.516 -3.474 1.00 87.44 73 ALA A N 1
ATOM 574 C CA . ALA A 1 73 ? 5.970 14.527 -3.550 1.00 87.44 73 ALA A CA 1
ATOM 575 C C . ALA A 1 73 ? 5.385 13.113 -3.667 1.00 87.44 73 ALA A C 1
ATOM 577 O O . ALA A 1 73 ? 4.563 12.702 -2.844 1.00 87.44 73 ALA A O 1
ATOM 578 N N . LYS A 1 74 ? 5.829 12.369 -4.683 1.00 89.75 74 LYS A N 1
ATOM 579 C CA . LYS A 1 74 ? 5.482 10.957 -4.865 1.00 89.75 74 LYS A CA 1
ATOM 580 C C . LYS A 1 74 ? 6.363 10.089 -3.977 1.00 89.75 74 LYS A C 1
ATOM 582 O O . LYS A 1 74 ? 7.577 10.285 -3.921 1.00 89.75 74 LYS A O 1
ATOM 587 N N . HIS A 1 75 ? 5.753 9.124 -3.306 1.00 90.44 75 HIS A N 1
ATOM 588 C CA . HIS A 1 75 ? 6.441 8.242 -2.377 1.00 90.44 75 HIS A CA 1
ATOM 589 C C . HIS A 1 75 ? 5.832 6.837 -2.404 1.00 90.44 75 HIS A C 1
ATOM 591 O O . HIS A 1 75 ? 4.660 6.666 -2.733 1.00 90.44 75 HIS A O 1
ATOM 597 N N . VAL A 1 76 ? 6.630 5.825 -2.064 1.00 90.56 76 VAL A N 1
ATOM 598 C CA . VAL A 1 76 ? 6.161 4.445 -1.914 1.00 90.56 76 VAL A CA 1
ATOM 599 C C . VAL A 1 76 ? 6.555 3.957 -0.531 1.00 90.56 76 VAL A C 1
ATOM 601 O O . VAL A 1 76 ? 7.740 3.894 -0.214 1.00 90.56 76 VAL A O 1
ATOM 604 N N . ALA A 1 77 ? 5.561 3.574 0.263 1.00 92.00 77 ALA A N 1
ATOM 605 C CA . ALA A 1 77 ? 5.750 3.050 1.610 1.00 92.00 77 ALA A CA 1
ATOM 606 C C . ALA A 1 77 ? 4.925 1.779 1.826 1.00 92.00 77 ALA A C 1
ATOM 608 O O . ALA A 1 77 ? 4.011 1.457 1.061 1.00 92.00 77 ALA A O 1
ATOM 609 N N . VAL A 1 78 ? 5.238 1.043 2.892 1.00 93.25 78 VAL A N 1
ATOM 610 C CA . VAL A 1 78 ? 4.461 -0.137 3.284 1.00 93.25 78 VAL A CA 1
ATOM 611 C C . VAL A 1 78 ? 3.461 0.256 4.360 1.00 93.25 78 VAL A C 1
ATOM 613 O O . VAL A 1 78 ? 3.854 0.510 5.494 1.00 93.25 78 VAL A O 1
ATOM 616 N N . LEU A 1 79 ? 2.170 0.276 4.038 1.00 94.81 79 LEU A N 1
ATOM 617 C CA . LEU A 1 79 ? 1.110 0.457 5.025 1.00 94.81 79 LEU A CA 1
ATOM 618 C C . LEU A 1 79 ? 0.949 -0.833 5.838 1.00 94.81 79 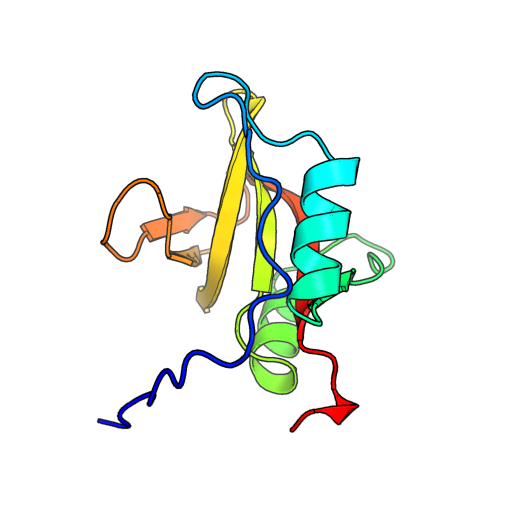LEU A C 1
ATOM 620 O O . LEU A 1 79 ? 0.815 -1.928 5.286 1.00 94.81 79 LEU A O 1
ATOM 624 N N . THR A 1 80 ? 0.953 -0.696 7.160 1.00 95.19 80 THR A N 1
ATOM 625 C CA . THR A 1 80 ? 0.924 -1.819 8.112 1.00 95.19 80 THR A CA 1
ATOM 626 C C . THR A 1 80 ? -0.225 -1.739 9.110 1.00 95.19 80 THR A C 1
ATOM 628 O O . THR A 1 80 ? -0.531 -2.738 9.759 1.00 95.19 80 THR A O 1
ATOM 631 N N . GLY A 1 81 ? -0.892 -0.590 9.229 1.00 94.75 81 GLY A N 1
ATOM 632 C CA . GLY A 1 81 ? -1.985 -0.416 10.178 1.00 94.75 81 GLY A CA 1
ATOM 633 C C . GLY A 1 81 ? -2.811 0.837 9.927 1.00 94.75 81 GLY A C 1
ATOM 634 O O . GLY A 1 81 ? -2.352 1.784 9.295 1.00 94.75 81 GLY A O 1
ATOM 635 N N . VAL A 1 82 ? -4.020 0.841 10.482 1.00 96.19 82 VAL A N 1
ATOM 636 C CA . VAL A 1 82 ? -4.921 1.998 10.542 1.00 96.19 82 VAL A CA 1
ATOM 637 C C . VAL A 1 82 ? -5.450 2.104 11.970 1.00 96.19 82 VAL A C 1
ATOM 639 O O . VAL A 1 82 ? -5.888 1.102 12.534 1.00 96.19 82 VAL A O 1
ATOM 642 N N . SER A 1 83 ? -5.416 3.301 12.551 1.00 95.25 83 SER A N 1
ATOM 643 C CA . SER A 1 83 ? -5.966 3.604 13.874 1.00 95.25 83 SER A CA 1
ATOM 644 C C . SER A 1 83 ? -6.681 4.952 13.839 1.00 95.25 83 SER A C 1
ATOM 646 O O . SER A 1 83 ? -6.053 6.003 13.744 1.00 95.25 83 SER A O 1
ATOM 648 N N . GLY A 1 84 ? -8.015 4.948 13.880 1.00 94.06 84 GLY A N 1
ATOM 649 C CA . GLY A 1 84 ? -8.784 6.180 13.695 1.00 94.06 84 GLY A CA 1
ATOM 650 C C . GLY A 1 84 ? -8.512 6.789 12.317 1.00 94.06 84 GLY A C 1
ATOM 651 O O . GLY A 1 84 ? -8.775 6.143 11.306 1.00 94.06 84 GLY A O 1
ATOM 652 N N . TYR A 1 85 ? -8.040 8.035 12.262 1.00 95.19 85 TYR A N 1
ATOM 653 C CA . TYR A 1 85 ? -7.587 8.686 11.020 1.00 95.19 85 TYR A CA 1
ATOM 654 C C . TYR A 1 85 ? -6.079 8.543 10.790 1.00 95.19 85 TYR A C 1
ATOM 656 O O . TYR A 1 85 ? -5.579 8.992 9.773 1.00 95.19 85 TYR A O 1
ATOM 664 N N . THR A 1 86 ? -5.355 7.878 11.685 1.00 96.31 86 THR A N 1
ATOM 665 C CA . THR A 1 86 ? -3.914 7.679 11.561 1.00 96.31 86 THR A CA 1
ATOM 666 C C . THR A 1 86 ? -3.617 6.416 10.765 1.00 96.31 86 THR A C 1
ATOM 668 O O . THR A 1 86 ? -4.131 5.333 11.055 1.00 96.31 86 THR A O 1
ATOM 671 N N . LEU A 1 87 ? -2.753 6.550 9.771 1.00 95.38 87 LEU A N 1
ATOM 672 C CA . LEU A 1 87 ? -2.186 5.449 9.013 1.00 95.38 87 LEU A CA 1
ATOM 673 C C . LEU A 1 87 ? -0.765 5.160 9.513 1.00 95.38 87 LEU A C 1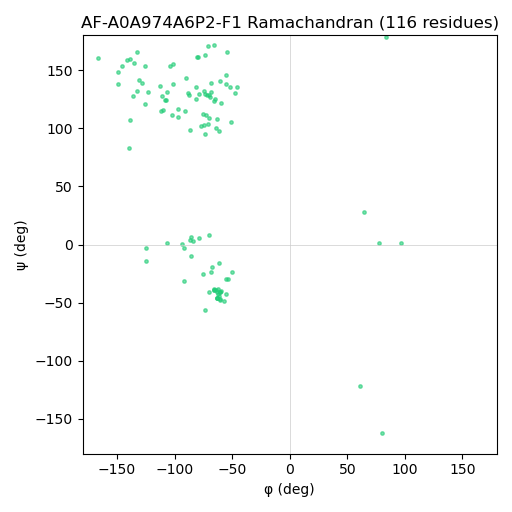
ATOM 675 O O . LEU A 1 87 ? 0.010 6.081 9.764 1.00 95.38 87 LEU A O 1
ATOM 679 N N . HIS A 1 88 ? -0.418 3.880 9.647 1.00 94.69 88 HIS A N 1
ATOM 680 C CA . HIS A 1 88 ? 0.900 3.437 10.106 1.00 94.69 88 HIS A CA 1
ATOM 681 C C . HIS A 1 88 ? 1.694 2.824 8.958 1.00 94.69 88 HIS A C 1
ATOM 683 O O . HIS A 1 88 ? 1.257 1.837 8.358 1.00 94.69 88 HIS A O 1
ATOM 689 N N . PHE A 1 89 ? 2.888 3.349 8.701 1.00 92.25 89 PHE A N 1
ATOM 690 C CA . PHE A 1 89 ? 3.729 2.945 7.581 1.00 92.25 89 PHE A CA 1
ATOM 691 C C . PHE A 1 89 ? 5.134 2.536 8.020 1.00 92.25 89 PHE A C 1
ATOM 693 O O . PHE A 1 89 ? 5.657 3.028 9.018 1.00 92.25 89 PHE A O 1
ATOM 700 N N . ASN A 1 90 ? 5.759 1.674 7.223 1.00 90.25 90 ASN A N 1
ATOM 701 C CA . ASN A 1 90 ? 7.209 1.532 7.179 1.00 90.25 90 ASN A CA 1
ATOM 702 C C . ASN A 1 90 ? 7.703 2.252 5.922 1.00 90.25 90 ASN A C 1
ATOM 704 O O . ASN A 1 90 ? 7.415 1.816 4.800 1.00 90.25 90 ASN A O 1
ATOM 708 N N . ASP A 1 91 ? 8.407 3.359 6.121 1.00 86.69 91 ASP A N 1
ATOM 709 C CA . ASP A 1 91 ? 9.008 4.157 5.057 1.00 86.69 91 ASP A CA 1
ATOM 710 C C . ASP A 1 91 ? 10.411 3.596 4.746 1.00 86.69 91 ASP A C 1
ATOM 712 O O . ASP A 1 91 ? 11.205 3.391 5.656 1.00 86.69 91 ASP A O 1
ATOM 716 N N . PRO A 1 92 ? 10.767 3.292 3.489 1.00 82.94 92 PRO A N 1
ATOM 717 C CA . PRO A 1 92 ? 12.114 2.816 3.170 1.00 82.94 92 PRO A CA 1
ATOM 718 C C . PRO A 1 92 ? 13.218 3.876 3.357 1.00 82.94 92 PRO A C 1
ATOM 720 O O . PRO A 1 92 ? 14.389 3.512 3.451 1.00 82.94 92 PRO A O 1
ATOM 723 N N . SER A 1 93 ? 12.880 5.168 3.391 1.00 81.19 93 SER A N 1
ATOM 724 C CA . SER A 1 93 ? 13.828 6.272 3.585 1.00 81.19 93 SER A CA 1
ATOM 725 C C . SER A 1 93 ? 14.303 6.410 5.032 1.00 81.19 93 SER A C 1
ATOM 727 O O . SER A 1 93 ? 15.413 6.892 5.268 1.00 81.19 93 SER A O 1
ATOM 729 N N . THR A 1 94 ? 13.503 5.948 5.999 1.00 76.12 94 THR A N 1
ATOM 730 C CA . THR A 1 94 ? 13.841 5.973 7.424 1.00 76.12 94 THR A CA 1
ATOM 731 C C . THR A 1 94 ? 13.461 4.640 8.076 1.00 76.12 94 THR A C 1
ATOM 733 O O . THR A 1 94 ? 12.328 4.202 7.956 1.00 76.12 94 THR A O 1
ATOM 736 N N . PRO A 1 95 ? 14.364 3.954 8.797 1.00 67.12 95 PRO A N 1
ATOM 737 C CA . PRO A 1 95 ? 14.108 2.600 9.308 1.00 67.12 95 PRO A CA 1
ATOM 738 C C . PRO A 1 95 ? 13.072 2.528 10.449 1.00 67.12 95 PRO A C 1
ATOM 740 O O . PRO A 1 95 ? 12.914 1.477 11.072 1.00 67.12 95 PRO A O 1
ATOM 743 N N . GLU A 1 96 ? 12.388 3.628 10.753 1.00 74.81 96 GLU A N 1
ATOM 744 C CA . GLU A 1 96 ? 11.441 3.742 11.853 1.00 74.81 96 GLU A CA 1
ATOM 745 C C . GLU A 1 96 ? 9.995 3.654 11.355 1.00 74.81 96 GLU A C 1
ATOM 747 O O . GLU A 1 96 ? 9.672 3.942 10.202 1.00 74.81 96 GLU A O 1
ATOM 752 N N . ARG A 1 97 ? 9.100 3.241 12.254 1.00 77.12 97 ARG A N 1
ATOM 753 C CA . ARG A 1 97 ? 7.659 3.295 12.006 1.00 77.12 97 ARG A CA 1
ATOM 754 C C . ARG A 1 97 ? 7.245 4.760 11.881 1.00 77.12 97 ARG A C 1
ATOM 756 O O . ARG A 1 97 ? 7.449 5.529 12.816 1.00 77.12 97 ARG A O 1
ATOM 763 N N . ALA A 1 98 ? 6.600 5.099 10.774 1.00 86.88 98 ALA A N 1
ATOM 764 C CA . ALA A 1 98 ? 6.034 6.416 10.534 1.00 86.88 98 ALA A CA 1
ATOM 765 C C . ALA A 1 98 ? 4.510 6.401 10.711 1.00 86.88 98 ALA A C 1
ATOM 767 O O . ALA A 1 98 ? 3.839 5.378 10.526 1.00 86.88 98 ALA A O 1
ATOM 768 N N . GLU A 1 99 ? 3.964 7.560 11.063 1.00 93.00 99 GLU A N 1
ATOM 769 C CA . GLU A 1 99 ? 2.530 7.796 11.190 1.00 93.00 99 GLU A CA 1
ATOM 770 C C . GLU A 1 99 ? 2.167 9.067 10.429 1.00 93.00 99 GLU A C 1
ATOM 772 O O . GLU A 1 99 ? 2.928 10.033 10.428 1.00 93.00 99 GLU A O 1
ATOM 777 N N . ILE A 1 100 ? 1.015 9.058 9.770 1.00 91.56 100 ILE A N 1
ATOM 778 C CA . ILE A 1 100 ? 0.504 10.207 9.019 1.00 91.56 100 ILE A CA 1
ATOM 779 C C . ILE A 1 100 ? -1.020 10.188 9.061 1.00 91.56 100 ILE A C 1
ATOM 781 O O . ILE A 1 100 ? -1.634 9.117 9.157 1.00 91.56 100 ILE A O 1
ATOM 785 N N . ASP A 1 101 ? -1.633 11.367 9.035 1.00 94.62 101 ASP A N 1
ATOM 786 C CA . ASP A 1 101 ? -3.081 11.462 8.933 1.00 94.62 101 ASP A CA 1
ATOM 787 C C . ASP A 1 101 ? -3.538 10.989 7.547 1.00 94.62 101 ASP A C 1
ATOM 789 O O . ASP A 1 101 ? -2.914 11.268 6.523 1.00 94.62 101 ASP A O 1
ATOM 793 N N . PHE A 1 102 ? -4.639 10.247 7.509 1.00 93.00 102 PHE A N 1
ATOM 794 C CA . PHE A 1 102 ? -5.245 9.725 6.291 1.00 93.00 102 PHE A CA 1
ATOM 795 C C . PHE A 1 102 ? -5.550 10.831 5.271 1.00 93.00 102 PHE A C 1
ATOM 797 O O . PHE A 1 102 ? -5.528 10.562 4.073 1.00 93.00 102 PHE A O 1
ATOM 804 N N . PHE A 1 103 ? -5.832 12.053 5.727 1.00 92.06 103 PHE A N 1
ATOM 805 C CA . PHE A 1 103 ? -6.130 13.188 4.855 1.00 92.06 103 PHE A CA 1
ATOM 806 C C . PHE A 1 103 ? -4.889 13.949 4.366 1.00 92.06 103 PHE A C 1
ATOM 808 O O . PHE A 1 103 ? -5.015 14.769 3.459 1.00 92.06 103 PHE A O 1
ATOM 815 N N . ASP A 1 104 ? -3.704 13.667 4.913 1.00 92.38 104 ASP A N 1
ATOM 816 C CA . ASP A 1 104 ? -2.449 14.339 4.541 1.00 92.38 104 ASP A CA 1
ATOM 817 C C . ASP A 1 104 ? -1.739 13.679 3.342 1.00 92.38 104 ASP A C 1
ATOM 819 O O . ASP A 1 104 ? -0.638 14.084 2.945 1.00 92.38 104 ASP A O 1
ATOM 823 N N . LEU A 1 105 ? -2.362 12.656 2.747 1.00 92.38 105 LEU A N 1
ATOM 824 C CA . LEU A 1 105 ? -1.873 11.980 1.553 1.00 92.38 105 LEU A CA 1
ATOM 825 C C . LEU A 1 105 ? -3.000 11.598 0.593 1.00 92.38 105 LEU A C 1
ATOM 827 O O . LEU A 1 105 ? -4.154 11.417 0.976 1.00 92.38 105 LEU A O 1
ATOM 831 N N . GLU A 1 106 ? -2.631 11.402 -0.666 1.00 93.50 106 GLU A N 1
ATOM 832 C CA . GLU A 1 106 ? -3.480 10.787 -1.680 1.00 93.50 106 GLU A CA 1
ATOM 833 C C . GLU A 1 106 ? -2.978 9.372 -1.972 1.00 93.50 106 GLU A C 1
ATOM 835 O O . GLU A 1 106 ? -1.788 9.152 -2.206 1.00 93.50 106 GLU A O 1
ATOM 840 N N . LEU A 1 107 ? -3.889 8.399 -1.965 1.00 94.06 107 LEU A N 1
ATOM 841 C CA . LEU A 1 107 ? -3.588 6.999 -2.269 1.00 94.06 107 LEU A CA 1
ATOM 842 C C . LEU A 1 107 ? -3.681 6.787 -3.786 1.00 94.06 107 LEU A C 1
ATOM 844 O O . LEU A 1 107 ? -4.779 6.613 -4.319 1.00 94.06 107 LEU A O 1
ATOM 848 N N . ASP A 1 108 ? -2.536 6.795 -4.470 1.00 92.88 108 ASP A N 1
ATOM 849 C CA . ASP A 1 108 ? -2.463 6.638 -5.926 1.00 92.88 108 ASP A CA 1
ATOM 850 C C . ASP A 1 108 ? -2.749 5.185 -6.335 1.00 92.88 108 ASP A C 1
ATOM 852 O O . ASP A 1 108 ? -3.636 4.897 -7.144 1.00 92.88 108 ASP A O 1
ATOM 856 N N . GLU A 1 109 ? -1.977 4.247 -5.781 1.00 94.19 109 GLU A N 1
ATOM 857 C CA . GLU A 1 109 ? -2.050 2.826 -6.116 1.00 94.19 109 GLU A CA 1
ATOM 858 C C . GLU A 1 109 ? -1.686 1.962 -4.910 1.00 94.19 109 GLU A C 1
ATOM 860 O O . GLU A 1 109 ? -0.733 2.244 -4.187 1.00 94.19 109 GLU A O 1
ATOM 865 N N . LEU A 1 110 ? -2.439 0.880 -4.712 1.00 95.31 110 LEU A N 1
ATOM 866 C CA . LEU A 1 110 ? -2.255 -0.048 -3.601 1.00 95.31 110 LEU A CA 1
ATOM 867 C C . LEU A 1 110 ? -2.025 -1.453 -4.138 1.00 95.31 110 LEU A C 1
ATOM 869 O O . LEU A 1 110 ? -2.790 -1.917 -4.986 1.00 95.31 110 LEU A O 1
ATOM 873 N N . LEU A 1 111 ? -0.998 -2.131 -3.637 1.00 95.00 111 LEU A N 1
ATOM 874 C CA . LEU A 1 111 ? -0.622 -3.475 -4.055 1.00 95.00 111 LEU A CA 1
ATOM 875 C C . LEU A 1 111 ? -0.478 -4.397 -2.848 1.00 95.00 111 LEU A C 1
ATOM 877 O O . LEU A 1 111 ? 0.045 -4.010 -1.806 1.00 95.00 111 LEU A O 1
ATOM 881 N N . VAL A 1 112 ? -0.954 -5.629 -2.986 1.00 94.12 112 VAL A N 1
ATOM 882 C CA . VAL A 1 112 ? -1.019 -6.622 -1.903 1.00 94.12 112 VAL A CA 1
ATOM 883 C C . VAL A 1 112 ? -0.625 -7.994 -2.409 1.00 94.12 112 VAL A C 1
ATOM 885 O O . VAL A 1 112 ? -0.716 -8.262 -3.602 1.00 94.12 112 VAL A O 1
ATOM 888 N N . LYS A 1 113 ? -0.229 -8.900 -1.516 1.00 87.69 113 LYS A N 1
ATOM 889 C CA . LYS A 1 113 ? 0.020 -10.291 -1.909 1.00 87.69 113 LYS A CA 1
ATOM 890 C C . LYS A 1 113 ? -1.247 -10.942 -2.470 1.00 87.69 113 LYS A C 1
ATOM 892 O O . LYS A 1 113 ? -2.354 -10.741 -1.954 1.00 87.69 113 LYS A O 1
ATOM 897 N N . ASN A 1 114 ? -1.064 -11.747 -3.518 1.00 74.50 114 ASN A N 1
ATOM 898 C CA . ASN A 1 114 ? -2.125 -12.600 -4.038 1.00 74.50 114 ASN A CA 1
ATOM 899 C C . ASN A 1 114 ? -2.665 -13.499 -2.904 1.00 74.50 114 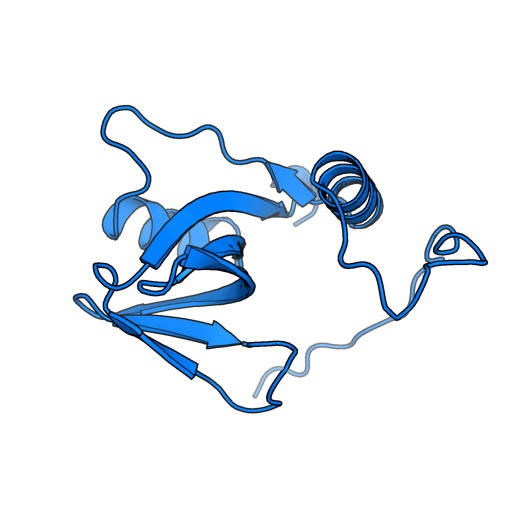ASN A C 1
ATOM 901 O O . ASN A 1 114 ? -1.915 -14.006 -2.070 1.00 74.50 114 ASN A O 1
ATOM 905 N N . ARG A 1 115 ? -3.994 -13.642 -2.856 1.00 67.00 115 ARG A N 1
ATOM 906 C CA . ARG A 1 115 ? -4.716 -14.361 -1.801 1.00 67.00 115 ARG A CA 1
ATOM 907 C C . ARG A 1 115 ? -4.460 -15.872 -1.843 1.00 67.00 115 ARG A C 1
ATOM 909 O O . ARG A 1 115 ? -4.579 -16.513 -0.809 1.00 67.00 115 ARG A O 1
ATOM 916 N N . ASP A 1 116 ? -4.077 -16.397 -3.003 1.00 60.38 116 ASP A N 1
ATOM 917 C CA . ASP A 1 116 ? -3.895 -17.827 -3.277 1.00 60.38 116 ASP A CA 1
ATOM 918 C C . ASP A 1 116 ? -2.514 -18.364 -2.843 1.00 60.38 116 ASP A C 1
ATOM 920 O O . ASP A 1 116 ? -2.187 -19.521 -3.097 1.00 60.38 116 ASP A O 1
ATOM 924 N N . TRP A 1 117 ? -1.677 -17.523 -2.224 1.00 52.75 117 TRP A N 1
ATOM 925 C CA . TRP A 1 117 ? -0.309 -17.858 -1.797 1.00 52.75 117 TRP A CA 1
ATOM 926 C C . TRP A 1 117 ? -0.160 -18.041 -0.272 1.00 52.75 117 TRP A C 1
ATOM 928 O O . TRP A 1 117 ? 0.958 -18.268 0.199 1.00 52.75 117 TRP A O 1
ATOM 938 N N . LEU A 1 118 ? -1.256 -17.917 0.488 1.00 48.72 118 LEU A N 1
ATOM 939 C CA . LEU A 1 118 ? -1.349 -18.220 1.925 1.00 48.72 118 LEU A CA 1
ATOM 940 C C . LEU A 1 118 ? -2.021 -19.579 2.139 1.00 48.72 118 LEU A C 1
ATOM 942 O O . LEU A 1 118 ? -1.547 -20.313 3.033 1.00 48.72 118 LEU A O 1
#

InterPro domains:
  IPR022118 Peptidase C70, AvrRpt2 [PF12385] (19-99)

Radius of gyration: 14.9 Å; Cα contacts (8 Å, |Δi|>4): 153; chains: 1; bounding box: 38×37×34 Å

pLDDT: mean 81.4, std 17.23, range [32.28, 96.31]

Mean predicted aligned error: 8.12 Å

Secondary structure (DSSP, 8-state):
---------------S---TTSPPPHHHHHHHHHHTTEEEPPPPTT-S-HHHHHHHHHHH--EEEEEEETTS-EEEEEEEEEETTEEEEE-TTSSSEEEEEGGGEEEEEEEEE-GGG-

Organism: NCBI:txid1404411

Sequence (118 aa):
MVSYYFRPGPRLGLPTLWRADAGLDRDCFHYLASIEGLERLVQPYGGFTRDFLAETLLRRGPIWAAVTLAAGAKHVAVLTGVSGYTLHFNDPSTPERAEIDFFDLELDELLVKNRDWL

Foldseek 3Di:
DDDDDDDDDPQPDDPPDDPPPDDDDPVSVVVNCVSVQKDWDDADDVGCDLVNVQVCCVQFNKKFFFKQFQVRDTATWIFGDDDPQKTWTCGPVDRDIDIDGVVRMDGPIIITHDNVPD

Nearest PDB structures (foldseek):
  7ol0-assembly1_Z  TM=6.950E-01  e=1.557E-01  Homo sapiens
  8ram-assembly1_Z  TM=7.462E-01  e=3.000E-01  Saccharomyces cerevisiae
  8rap-assembly1_Z  TM=7.463E-01  e=3.184E-01  Saccharomyces cerevisiae
  7mf3-assembly1_A  TM=6.222E-01  e=4.555E-01  Gallus gallus
  4qw2-assembly1_A  TM=4.952E-01  e=2.826E-01  Homo sapiens

Solvent-accessible surface area (backbone atoms only — not comparable to full-atom values): 7297 Å² total; per-residue (Å²): 137,82,83,81,79,84,74,89,65,89,68,80,69,76,72,96,75,71,58,88,91,54,78,79,50,71,68,57,47,52,51,52,36,49,75,70,47,35,41,75,61,78,76,49,94,90,48,88,42,69,67,57,50,44,51,43,40,74,76,50,40,57,31,45,32,36,31,30,40,82,87,69,49,76,46,69,32,34,38,69,50,67,55,91,61,35,35,33,29,46,38,84,92,44,101,51,81,43,76,45,53,58,85,54,42,45,82,74,47,44,27,27,52,52,80,91,78,116